Protein AF-A0A1J3CL79-F1 (afdb_monomer)

Foldseek 3Di:
DVCVVPDPDDDDDDDDDDDQQLPPQVLLNPDPCSCDPAADADSVPRGGDDDDDPDDDPLVVQLVVLLVVCVVPVPRAAEDAQCCPVNVVVVVCVVPVPRYYHPHNCVVVSVD

Organism: Noccaea caerulescens (NCBI:txid107243)

Structure (mmCIF, N/CA/C/O backbone):
data_AF-A0A1J3CL79-F1
#
_entry.id   AF-A0A1J3CL79-F1
#
loop_
_atom_site.group_PDB
_atom_site.id
_atom_site.type_symbol
_atom_site.label_atom_id
_atom_site.label_alt_id
_atom_site.label_comp_id
_atom_site.label_asym_id
_atom_site.label_entity_id
_atom_site.label_seq_id
_atom_site.pdbx_PDB_ins_code
_atom_site.Cartn_x
_atom_site.Cartn_y
_atom_site.Cartn_z
_atom_site.occupancy
_atom_site.B_iso_or_equiv
_atom_site.auth_seq_id
_atom_site.auth_comp_id
_atom_site.auth_asym_id
_atom_site.auth_atom_id
_atom_site.pdbx_PDB_model_num
ATOM 1 N N . LEU A 1 1 ? -18.194 3.477 25.976 1.00 77.94 1 LEU A N 1
ATOM 2 C CA . LEU A 1 1 ? -17.597 2.302 26.664 1.00 77.94 1 LEU A CA 1
ATOM 3 C C . LEU A 1 1 ? -18.358 1.815 27.903 1.00 77.94 1 LEU A C 1
ATOM 5 O O . LEU A 1 1 ? -18.134 0.676 28.289 1.00 77.94 1 LEU A O 1
ATOM 9 N N . LYS A 1 2 ? -19.251 2.606 28.526 1.00 81.88 2 LYS A N 1
ATOM 10 C CA . LYS A 1 2 ? -20.026 2.160 29.705 1.00 81.88 2 LYS A CA 1
ATOM 11 C C . LYS A 1 2 ? -20.840 0.879 29.444 1.00 81.88 2 LYS A C 1
ATOM 13 O O . LYS A 1 2 ? -20.800 -0.017 30.273 1.00 81.88 2 LYS A O 1
ATOM 18 N N . GLU A 1 3 ? -21.449 0.754 28.265 1.00 82.44 3 GLU A N 1
ATOM 19 C CA . GLU A 1 3 ? -22.190 -0.453 27.853 1.00 82.44 3 GLU A CA 1
ATOM 20 C C . GLU A 1 3 ? -21.314 -1.711 27.780 1.00 82.44 3 GLU A C 1
ATOM 22 O O . GLU A 1 3 ? -21.685 -2.755 28.302 1.00 82.44 3 GLU A O 1
ATOM 27 N N . VAL A 1 4 ? -20.104 -1.602 27.219 1.00 86.38 4 VAL A N 1
ATOM 28 C CA . VAL A 1 4 ? -19.146 -2.722 27.179 1.00 86.38 4 VAL A CA 1
ATOM 29 C C . VAL A 1 4 ? -18.671 -3.083 28.586 1.00 86.38 4 VAL A C 1
ATOM 31 O O . VAL A 1 4 ? -18.584 -4.255 28.918 1.00 86.38 4 VAL A O 1
ATOM 34 N N . LYS A 1 5 ? -18.411 -2.088 29.445 1.00 84.06 5 LYS A N 1
ATOM 35 C CA . LYS A 1 5 ? -17.997 -2.317 30.840 1.00 84.06 5 LYS A CA 1
ATOM 36 C C . LYS A 1 5 ? -19.078 -3.026 31.669 1.00 84.06 5 LYS A C 1
ATOM 38 O O . LYS A 1 5 ? -18.743 -3.765 32.586 1.00 84.06 5 LYS A O 1
ATOM 43 N N . ASN A 1 6 ? -20.348 -2.785 31.354 1.00 88.25 6 ASN A N 1
ATOM 44 C CA . ASN A 1 6 ? -21.496 -3.319 32.086 1.00 88.25 6 ASN A CA 1
ATOM 45 C C . ASN A 1 6 ? -22.103 -4.570 31.429 1.00 88.25 6 ASN A C 1
ATOM 47 O O . ASN A 1 6 ? -23.154 -5.039 31.875 1.00 88.25 6 ASN A O 1
ATOM 51 N N . THR A 1 7 ? -21.486 -5.100 30.366 1.00 85.88 7 THR A N 1
ATOM 52 C CA . THR A 1 7 ? -22.018 -6.280 29.683 1.00 85.88 7 THR A CA 1
ATOM 53 C C . THR A 1 7 ? -22.010 -7.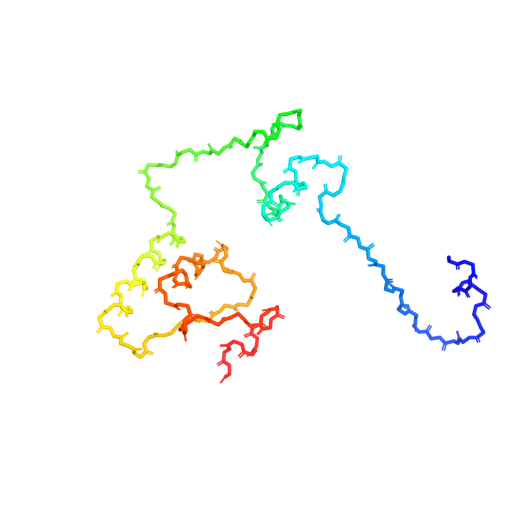499 30.604 1.00 85.88 7 THR A C 1
ATOM 55 O O . THR A 1 7 ? -21.069 -7.730 31.361 1.00 85.88 7 THR A O 1
ATOM 58 N N . ARG A 1 8 ? -23.080 -8.296 30.534 1.00 83.12 8 ARG A N 1
ATOM 59 C CA . ARG A 1 8 ? -23.223 -9.545 31.301 1.00 83.12 8 ARG A CA 1
ATOM 60 C C . ARG A 1 8 ? -22.571 -10.745 30.610 1.00 83.12 8 ARG A C 1
ATOM 62 O O . ARG A 1 8 ? -22.481 -11.813 31.205 1.00 83.12 8 ARG A O 1
ATOM 69 N N . THR A 1 9 ? -22.164 -10.594 29.351 1.00 81.94 9 THR A N 1
ATOM 70 C CA . THR A 1 9 ? -21.547 -11.664 28.562 1.00 81.94 9 THR A CA 1
ATOM 71 C C . THR A 1 9 ? -20.087 -11.862 28.953 1.00 81.94 9 THR A C 1
ATOM 73 O O . THR A 1 9 ? -19.317 -10.904 28.973 1.00 81.94 9 THR A O 1
ATOM 76 N N . ILE A 1 10 ? -19.696 -13.113 29.189 1.00 84.31 10 ILE A N 1
ATOM 77 C CA . ILE A 1 10 ? -18.309 -13.510 29.439 1.00 84.31 10 ILE A CA 1
ATOM 78 C C . ILE A 1 10 ? -17.705 -13.921 28.091 1.00 84.31 10 ILE A C 1
ATOM 80 O O . ILE A 1 10 ? -18.140 -14.905 27.500 1.00 84.31 10 ILE A O 1
ATOM 84 N N . GLY A 1 11 ? -16.749 -13.151 27.572 1.00 87.38 11 GLY A N 1
ATOM 85 C CA . GLY A 1 11 ? -16.102 -13.441 26.290 1.00 87.38 11 GLY A CA 1
ATOM 86 C C . GLY A 1 11 ? -15.442 -12.216 25.651 1.00 87.38 11 GLY A C 1
ATOM 87 O O . GLY A 1 11 ? -15.590 -11.102 26.159 1.00 87.38 11 GLY A O 1
ATOM 88 N N . PRO A 1 12 ? -14.694 -12.403 24.550 1.00 91.06 12 PRO A N 1
ATOM 89 C CA . PRO A 1 12 ? -14.080 -11.300 23.821 1.00 91.06 12 PRO A CA 1
ATOM 90 C C . PRO A 1 12 ? -15.150 -10.382 23.213 1.00 91.06 12 PRO A C 1
ATOM 92 O O . PRO A 1 12 ? -16.132 -10.848 22.638 1.00 91.06 12 PRO A O 1
ATOM 95 N N . VAL A 1 13 ? -14.937 -9.068 23.315 1.00 90.44 13 VAL A N 1
ATOM 96 C CA . VAL A 1 13 ? -15.809 -8.047 22.720 1.00 90.44 13 VAL A CA 1
ATOM 97 C C . VAL A 1 13 ? -15.033 -7.294 21.648 1.00 90.44 13 VAL A C 1
ATOM 99 O O . VAL A 1 13 ? -13.987 -6.711 21.933 1.00 90.44 13 VAL A O 1
ATOM 102 N N . LEU A 1 14 ? -15.568 -7.266 20.427 1.00 91.38 14 LEU A N 1
ATOM 103 C CA . LEU A 1 14 ? -15.066 -6.413 19.355 1.00 91.38 14 LEU A CA 1
ATOM 104 C C . LEU A 1 14 ? -15.760 -5.050 19.421 1.00 91.38 14 LEU A C 1
ATOM 106 O O . LEU A 1 14 ? -16.982 -4.961 19.315 1.00 91.38 14 LEU A O 1
ATOM 110 N N . ILE A 1 15 ? -14.976 -3.982 19.557 1.00 92.38 15 ILE A N 1
ATOM 111 C CA . ILE A 1 15 ? -15.464 -2.609 19.414 1.00 92.38 15 ILE A CA 1
ATOM 112 C C . ILE A 1 15 ? -14.978 -2.089 18.069 1.00 92.38 15 ILE A C 1
ATOM 114 O O . ILE A 1 15 ? -13.796 -1.794 17.904 1.00 92.38 15 ILE A O 1
ATOM 118 N N . HIS A 1 16 ? -15.890 -1.969 17.110 1.00 95.06 16 HIS A N 1
ATOM 119 C CA . HIS A 1 16 ? -15.573 -1.385 15.814 1.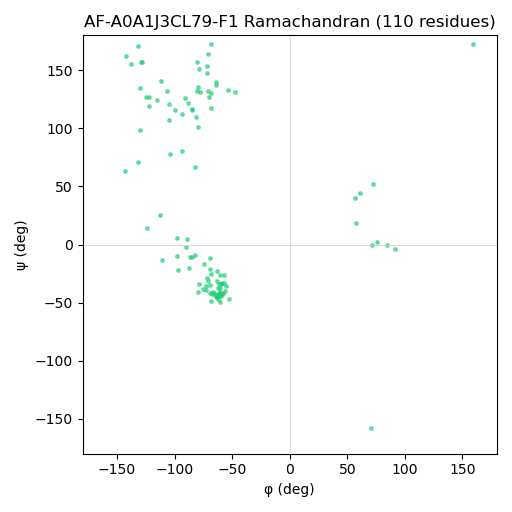00 95.06 16 HIS A CA 1
ATOM 120 C C . HIS 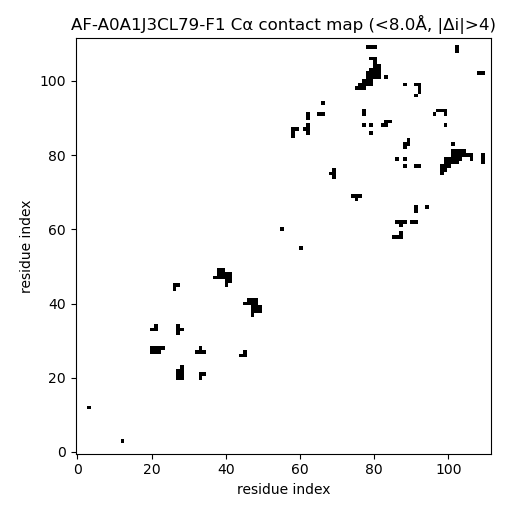A 1 16 ? -15.614 0.143 15.923 1.00 95.06 16 HIS A C 1
ATOM 122 O O . HIS A 1 16 ? -16.678 0.736 16.104 1.00 95.06 16 HIS A O 1
ATOM 128 N N . VAL A 1 17 ? -14.444 0.776 15.850 1.00 95.62 17 VAL A N 1
ATOM 129 C CA . VAL A 1 17 ? -14.298 2.236 15.862 1.00 95.62 17 VAL A CA 1
ATOM 130 C C . VAL A 1 17 ? -13.930 2.706 14.461 1.00 95.62 17 VAL A C 1
ATOM 132 O O . VAL A 1 17 ? -13.010 2.167 13.853 1.00 95.62 17 VAL A O 1
ATOM 135 N N . VAL A 1 18 ? -14.628 3.730 13.973 1.00 96.56 18 VAL A N 1
ATOM 136 C CA . VAL A 1 18 ? -14.297 4.402 12.712 1.00 96.56 18 VAL A CA 1
ATOM 137 C C . VAL A 1 18 ? -13.361 5.567 13.014 1.00 96.56 18 VAL A C 1
ATOM 139 O O . VAL A 1 18 ? -13.665 6.417 13.851 1.00 96.56 18 VAL A O 1
ATOM 142 N N . THR A 1 19 ? -12.218 5.604 12.337 1.00 95.50 19 THR A N 1
ATOM 143 C CA . THR A 1 19 ? -11.202 6.654 12.481 1.00 95.50 19 THR A CA 1
ATOM 144 C C . THR A 1 19 ? -10.804 7.202 11.121 1.00 95.50 19 THR A C 1
ATOM 146 O O . THR A 1 19 ? -10.888 6.497 10.119 1.00 95.50 19 THR A O 1
ATOM 149 N N . GLU A 1 20 ? -10.274 8.420 11.098 1.00 95.25 20 GLU A N 1
ATOM 150 C CA . GLU A 1 20 ? -9.693 9.020 9.899 1.00 95.25 20 GLU A CA 1
ATOM 151 C C . GLU A 1 20 ? -8.164 9.006 9.996 1.00 95.25 20 GLU A C 1
ATOM 153 O O . GLU A 1 20 ? -7.570 9.560 10.925 1.00 95.25 20 GLU A O 1
ATOM 158 N N . LYS A 1 21 ? -7.504 8.349 9.039 1.00 95.19 21 LYS A N 1
ATOM 159 C CA . LYS A 1 21 ? -6.042 8.261 9.012 1.00 95.19 21 LYS A CA 1
ATOM 160 C C . LYS A 1 21 ? -5.445 9.640 8.709 1.00 95.19 21 LYS A C 1
ATOM 162 O O . LYS A 1 21 ? -5.858 10.304 7.763 1.00 95.19 21 LYS A O 1
ATOM 167 N N . GLY A 1 22 ? -4.473 10.060 9.519 1.00 95.25 22 GLY A N 1
ATOM 168 C CA . GLY A 1 22 ? -3.850 11.385 9.426 1.00 95.25 22 GLY A CA 1
ATOM 169 C C . GLY A 1 22 ? -4.595 12.505 10.161 1.00 95.25 22 GLY A C 1
ATOM 170 O O . GLY A 1 22 ? -4.102 13.632 10.160 1.00 95.25 22 GLY A O 1
ATOM 171 N N . ARG A 1 23 ? -5.738 12.216 10.809 1.00 96.44 23 ARG A N 1
ATOM 172 C CA . ARG A 1 23 ? -6.564 13.223 11.495 1.00 96.44 23 ARG A CA 1
ATOM 173 C C . ARG A 1 23 ? -5.760 14.055 12.497 1.00 96.44 23 ARG A C 1
ATOM 175 O O . ARG A 1 23 ? -5.038 13.512 13.329 1.00 96.44 23 ARG A O 1
ATOM 182 N N . GLY A 1 24 ? -5.946 15.371 12.448 1.00 96.00 24 GLY A N 1
ATOM 183 C CA . GLY A 1 24 ? -5.244 16.342 13.289 1.00 96.00 24 GLY A CA 1
ATOM 184 C C . GLY A 1 24 ? -3.955 16.875 12.664 1.00 96.00 24 GLY A C 1
ATOM 185 O O . GLY A 1 24 ? -3.342 17.780 13.229 1.00 96.00 24 GLY A O 1
ATOM 186 N N . TYR A 1 25 ? -3.562 16.367 11.492 1.00 96.00 25 TYR A N 1
ATOM 187 C CA . TYR A 1 25 ? -2.416 16.867 10.748 1.00 96.00 25 TYR A CA 1
ATOM 188 C C . TYR A 1 25 ? -2.785 17.145 9.280 1.00 96.00 25 TYR A C 1
ATOM 190 O O . TYR A 1 25 ? -2.772 16.225 8.459 1.00 96.00 25 TYR A O 1
ATOM 198 N N . PRO A 1 26 ? -3.069 18.411 8.900 1.00 95.75 26 PRO A N 1
ATOM 199 C CA . PRO A 1 26 ? -3.638 18.747 7.589 1.00 95.75 26 PRO A CA 1
ATOM 200 C C . PRO A 1 26 ? -2.827 18.274 6.378 1.00 95.75 26 PRO A C 1
ATOM 202 O O . PRO A 1 26 ? -3.372 18.103 5.289 1.00 95.75 26 PRO A O 1
ATOM 205 N N . TYR A 1 27 ? -1.510 18.108 6.517 1.00 95.75 27 TYR A N 1
ATOM 206 C CA . TYR A 1 27 ? -0.675 17.587 5.433 1.00 95.75 27 TYR A CA 1
ATOM 207 C C . TYR A 1 27 ? -0.847 16.072 5.256 1.00 95.75 27 TYR A C 1
ATOM 209 O O . TYR A 1 27 ? -0.940 15.615 4.120 1.00 95.75 27 TYR A O 1
ATOM 217 N N . ALA A 1 28 ? -0.995 15.311 6.348 1.00 95.75 28 ALA A N 1
ATOM 218 C CA . ALA A 1 28 ? -1.346 13.895 6.267 1.00 95.75 28 ALA A CA 1
ATOM 219 C C . ALA A 1 28 ? -2.779 13.689 5.779 1.00 95.75 28 ALA A C 1
ATOM 221 O O . ALA A 1 28 ? -3.000 12.844 4.924 1.00 95.75 28 ALA A O 1
ATOM 222 N N . GLU A 1 29 ? -3.744 14.486 6.237 1.00 95.69 29 GLU A N 1
ATOM 223 C CA . GLU A 1 29 ? -5.141 14.367 5.790 1.00 95.69 29 GLU A CA 1
ATOM 224 C C . GLU A 1 29 ? -5.300 14.552 4.274 1.00 95.69 29 GLU A C 1
ATOM 226 O O . GLU A 1 29 ? -6.150 13.907 3.661 1.00 95.69 29 GLU A O 1
ATOM 231 N N . ARG A 1 30 ? -4.467 15.398 3.653 1.00 93.88 30 ARG A N 1
ATOM 232 C CA . ARG A 1 30 ? -4.496 15.676 2.207 1.00 93.88 30 ARG A CA 1
ATOM 233 C C . ARG A 1 30 ? -3.663 14.714 1.363 1.00 93.88 30 ARG A C 1
ATOM 235 O O . ARG A 1 30 ? -3.916 14.621 0.171 1.00 93.88 30 ARG A O 1
ATOM 242 N N . ALA A 1 31 ? -2.693 14.015 1.946 1.00 92.31 31 ALA A N 1
ATOM 243 C CA . ALA A 1 31 ? -1.877 13.052 1.213 1.00 92.31 31 ALA A CA 1
ATOM 244 C C . ALA A 1 31 ? -2.677 11.790 0.860 1.00 92.31 31 ALA A C 1
ATOM 246 O O . ALA A 1 31 ? -3.536 11.364 1.635 1.00 92.31 31 ALA A O 1
ATOM 247 N N . ASP A 1 32 ? -2.385 11.164 -0.277 1.00 88.31 32 ASP A N 1
ATOM 248 C CA . ASP A 1 32 ? -3.103 9.961 -0.724 1.00 88.31 32 ASP A CA 1
ATOM 249 C C . ASP A 1 32 ? -2.862 8.7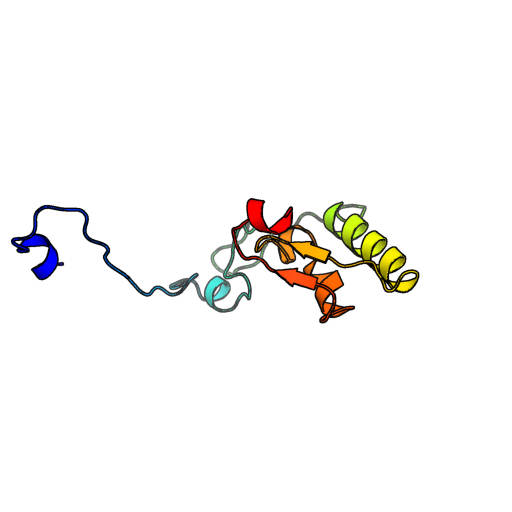71 0.215 1.00 88.31 32 ASP A C 1
ATOM 251 O O . ASP A 1 32 ? -3.791 8.067 0.608 1.00 88.31 32 ASP A O 1
ATOM 255 N N . ASP A 1 33 ? -1.619 8.600 0.665 1.00 89.44 33 ASP A N 1
ATOM 256 C CA . ASP A 1 33 ? -1.192 7.536 1.580 1.00 89.44 33 ASP A CA 1
ATOM 257 C C . ASP A 1 33 ? -1.471 7.847 3.063 1.00 89.44 33 ASP A C 1
ATOM 259 O O . ASP A 1 33 ? -1.333 6.980 3.940 1.00 89.44 33 ASP A O 1
ATOM 263 N N . LYS A 1 34 ? -1.878 9.089 3.346 1.00 93.56 34 LYS A N 1
ATOM 264 C CA . LYS A 1 34 ? -2.046 9.656 4.687 1.00 93.56 34 LYS A CA 1
ATOM 265 C C . LYS A 1 34 ? -0.769 9.591 5.528 1.00 93.56 34 LYS A C 1
ATOM 267 O O . LYS A 1 34 ? -0.832 9.303 6.724 1.00 93.56 34 LYS A O 1
ATOM 272 N N . TYR A 1 35 ? 0.378 9.854 4.899 1.00 92.50 35 TYR A N 1
ATOM 273 C CA . TYR A 1 35 ? 1.708 9.820 5.518 1.00 92.50 35 TYR A CA 1
ATOM 274 C C . TYR A 1 35 ? 2.071 8.426 6.061 1.00 92.50 35 TYR A C 1
ATOM 276 O O . TYR A 1 35 ? 2.592 8.271 7.170 1.00 92.50 35 TYR A O 1
ATOM 284 N N . HIS A 1 36 ? 1.795 7.383 5.282 1.00 91.62 36 HIS A N 1
ATOM 285 C CA . HIS A 1 36 ? 2.147 6.022 5.662 1.00 91.62 36 HIS A CA 1
ATOM 286 C C . HIS A 1 36 ? 3.626 5.762 5.379 1.00 91.62 36 HIS A C 1
ATOM 288 O O . HIS A 1 36 ? 4.010 5.500 4.247 1.00 91.62 36 HIS A O 1
ATOM 294 N N . GLY A 1 37 ? 4.456 5.822 6.422 1.00 86.94 37 GLY A N 1
ATOM 295 C CA . GLY A 1 37 ? 5.888 5.546 6.284 1.00 86.94 37 GLY A CA 1
ATOM 296 C C . GLY A 1 37 ? 6.642 6.659 5.553 1.00 86.94 37 GLY A C 1
ATOM 297 O O . GLY A 1 37 ? 7.362 6.406 4.592 1.00 86.94 37 GLY A O 1
ATOM 298 N N . VAL A 1 38 ? 6.482 7.906 6.003 1.00 91.06 38 VAL A N 1
ATOM 299 C CA . VAL A 1 38 ? 7.199 9.054 5.428 1.00 91.06 38 VAL A CA 1
ATOM 300 C C . VAL A 1 38 ? 8.643 9.147 5.917 1.00 91.06 38 VAL A C 1
ATOM 302 O O . VAL A 1 38 ? 8.968 8.779 7.046 1.00 91.06 38 VAL A O 1
ATOM 305 N N . VAL A 1 39 ? 9.511 9.708 5.074 1.00 91.19 39 VAL A N 1
ATOM 306 C CA . VAL A 1 39 ? 10.866 10.108 5.482 1.00 91.19 39 VAL A CA 1
ATOM 307 C C . VAL A 1 39 ? 10.813 11.292 6.448 1.00 91.19 39 VAL A C 1
ATOM 309 O O . VAL A 1 39 ? 9.763 11.908 6.631 1.00 91.19 39 VAL A O 1
ATOM 312 N N . LYS A 1 40 ? 11.959 11.665 7.031 1.00 93.81 40 LYS A N 1
ATOM 313 C CA . LYS A 1 40 ? 12.081 12.869 7.864 1.00 93.81 40 LYS A CA 1
ATOM 314 C C . LYS A 1 40 ? 11.434 14.071 7.166 1.00 93.81 40 LYS A C 1
ATOM 316 O O . LYS A 1 40 ? 11.719 14.337 6.002 1.00 93.81 40 LYS A O 1
ATOM 321 N N . PHE A 1 41 ? 10.598 14.812 7.881 1.00 95.12 41 PHE A N 1
ATOM 322 C CA . PHE A 1 41 ? 9.880 15.969 7.354 1.00 95.12 41 PHE A CA 1
ATOM 323 C C . PHE A 1 41 ? 9.797 17.080 8.397 1.00 95.12 41 PHE A C 1
ATOM 325 O O . PHE A 1 41 ? 10.030 16.843 9.581 1.00 95.12 41 PHE A O 1
ATOM 332 N N . ASP A 1 42 ? 9.499 18.295 7.951 1.00 95.94 42 ASP A N 1
ATOM 333 C CA . ASP A 1 42 ? 9.201 19.426 8.827 1.00 95.94 42 ASP A CA 1
ATOM 334 C C . ASP A 1 42 ? 7.713 19.401 9.224 1.00 95.94 42 ASP A C 1
ATOM 336 O O . ASP A 1 42 ? 6.856 19.558 8.349 1.00 95.94 42 ASP A O 1
ATOM 340 N N . PRO A 1 43 ? 7.370 19.231 10.516 1.00 94.38 43 PRO A N 1
ATOM 341 C CA . PRO A 1 43 ? 5.982 19.190 10.960 1.00 94.38 43 PRO A CA 1
ATOM 342 C C . PRO A 1 43 ? 5.194 20.463 10.640 1.00 94.38 43 PRO A C 1
ATOM 344 O O . PRO A 1 43 ? 4.011 20.365 10.323 1.00 94.38 43 PRO A O 1
ATOM 347 N N . ALA A 1 44 ? 5.818 21.644 10.673 1.00 95.62 44 ALA A N 1
ATOM 348 C CA . ALA A 1 44 ? 5.116 22.907 10.449 1.00 95.62 44 ALA A CA 1
ATOM 349 C C . ALA A 1 44 ? 4.648 23.058 8.993 1.00 95.62 44 ALA A C 1
ATOM 351 O O . ALA A 1 44 ? 3.572 23.601 8.728 1.00 95.62 44 ALA A O 1
ATOM 352 N N . THR A 1 45 ? 5.440 22.546 8.049 1.00 95.00 45 THR A N 1
ATOM 353 C CA . THR A 1 45 ? 5.224 22.732 6.604 1.00 95.00 45 THR A CA 1
ATOM 354 C C . THR A 1 45 ? 4.801 21.463 5.867 1.00 95.00 45 THR A C 1
ATOM 356 O O . THR A 1 45 ? 4.400 21.533 4.708 1.00 95.00 45 THR A O 1
ATOM 359 N N . GLY A 1 46 ? 4.927 20.291 6.493 1.00 92.81 46 GLY A N 1
ATOM 360 C CA . GLY A 1 46 ? 4.719 18.991 5.854 1.00 92.81 46 GLY A CA 1
ATOM 361 C C . GLY A 1 46 ? 5.813 18.595 4.863 1.00 92.81 46 GLY A C 1
ATOM 362 O O . GLY A 1 46 ? 5.739 17.505 4.291 1.00 92.81 46 GLY A O 1
ATOM 363 N N . LYS A 1 47 ? 6.834 19.437 4.654 1.00 93.75 47 LYS A N 1
ATOM 364 C CA . LYS A 1 47 ? 7.876 19.219 3.649 1.00 93.75 47 LYS A CA 1
ATOM 365 C C . LYS A 1 47 ? 8.758 18.033 4.031 1.00 93.75 47 LYS A C 1
ATOM 367 O O . LYS A 1 47 ? 9.469 18.081 5.032 1.00 93.75 47 LYS A O 1
ATOM 372 N N . GLN A 1 48 ? 8.750 16.995 3.198 1.00 92.44 48 GLN A N 1
ATOM 373 C CA . GLN A 1 48 ? 9.616 15.827 3.350 1.00 92.44 48 GLN A CA 1
ATOM 374 C C . GLN A 1 48 ? 11.032 16.106 2.827 1.00 92.44 48 GLN A C 1
ATOM 376 O O . GLN A 1 48 ? 11.213 16.652 1.737 1.00 92.44 48 GLN A O 1
ATOM 381 N N . PHE A 1 49 ? 12.041 15.692 3.588 1.00 92.31 49 PHE A N 1
ATOM 382 C CA . PHE A 1 49 ? 13.457 15.775 3.238 1.00 92.31 49 PHE A CA 1
ATOM 383 C C . PHE A 1 49 ? 13.896 14.467 2.581 1.00 92.31 49 PHE A C 1
ATOM 385 O O . PHE A 1 49 ? 14.460 13.582 3.225 1.00 92.31 49 PHE A O 1
ATOM 392 N N . LYS A 1 50 ? 13.592 14.327 1.290 1.00 85.94 50 LYS A N 1
ATOM 393 C CA . LYS A 1 50 ? 14.021 13.173 0.493 1.00 85.94 50 LYS A CA 1
ATOM 394 C C . LYS A 1 50 ? 15.471 13.361 0.045 1.00 85.94 50 LYS A C 1
ATOM 396 O O . LYS A 1 50 ? 15.825 14.424 -0.462 1.00 85.94 50 LYS A O 1
ATOM 401 N N . SER A 1 51 ? 16.299 12.334 0.218 1.00 84.00 51 SER A N 1
ATOM 402 C CA . SER A 1 51 ? 17.622 12.272 -0.405 1.00 84.00 51 SER A CA 1
ATOM 403 C C . SER A 1 51 ? 17.464 12.039 -1.906 1.00 84.00 51 SER A C 1
ATOM 405 O O . SER A 1 51 ? 16.716 11.148 -2.311 1.00 84.00 51 SER A O 1
ATOM 407 N N . ILE A 1 52 ? 18.170 12.817 -2.722 1.00 83.19 52 ILE A N 1
ATOM 408 C CA . ILE A 1 52 ? 18.252 12.580 -4.165 1.00 83.19 52 ILE A CA 1
ATOM 409 C C . ILE A 1 52 ? 19.363 11.551 -4.381 1.00 83.19 52 ILE A C 1
ATOM 411 O O . ILE A 1 52 ? 20.511 11.810 -4.024 1.00 83.19 52 ILE A O 1
ATOM 415 N N . GLY A 1 53 ? 19.006 10.374 -4.893 1.00 85.12 53 GLY A N 1
ATOM 416 C CA . GLY A 1 53 ? 19.978 9.378 -5.342 1.00 85.12 53 GLY A CA 1
ATOM 417 C C . GLY A 1 53 ? 20.509 9.714 -6.735 1.00 85.12 53 GLY A C 1
ATOM 418 O O . GLY A 1 53 ? 19.845 10.413 -7.498 1.00 85.12 53 GLY A O 1
ATOM 419 N N . GLU A 1 54 ? 21.693 9.203 -7.073 1.00 92.00 54 GLU A N 1
ATOM 420 C CA . GLU A 1 54 ? 22.267 9.322 -8.426 1.00 92.00 54 GLU A CA 1
ATOM 421 C C . GLU A 1 54 ? 21.483 8.506 -9.465 1.00 92.00 54 GLU A C 1
ATOM 423 O O . GLU A 1 54 ? 21.492 8.822 -10.652 1.00 92.00 54 GLU A O 1
ATOM 428 N N . THR A 1 55 ? 20.791 7.460 -9.011 1.00 94.00 55 THR A N 1
ATOM 429 C CA . THR A 1 55 ? 20.028 6.522 -9.835 1.00 94.00 55 THR A CA 1
ATOM 430 C C . THR A 1 55 ? 18.625 6.300 -9.268 1.00 94.00 55 THR A C 1
ATOM 432 O O . THR A 1 55 ? 18.289 6.760 -8.170 1.00 94.00 55 THR A O 1
ATOM 435 N N . GLN A 1 56 ? 17.774 5.617 -10.039 1.00 92.50 56 GLN A N 1
ATOM 436 C CA . GLN A 1 56 ? 16.419 5.275 -9.608 1.00 92.50 56 GLN A CA 1
ATOM 437 C C . GLN A 1 56 ? 16.437 4.195 -8.512 1.00 92.50 56 GLN A C 1
ATOM 439 O O . GLN A 1 56 ? 17.429 3.502 -8.28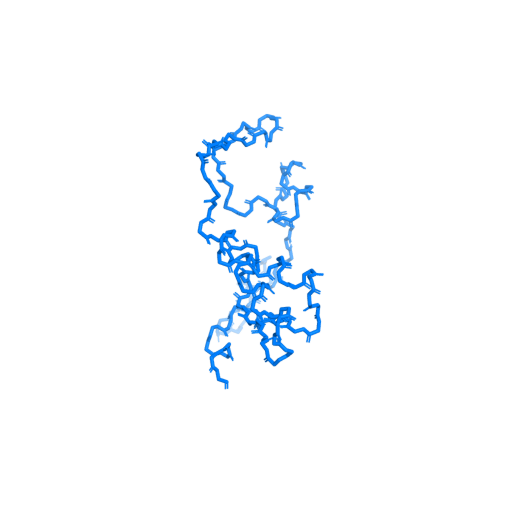6 1.00 92.50 56 GLN A O 1
ATOM 444 N N . SER A 1 57 ? 15.308 4.036 -7.819 1.00 93.00 57 SER A N 1
ATOM 445 C CA . SER A 1 57 ? 15.151 2.962 -6.835 1.00 93.00 57 SER A CA 1
ATOM 446 C C . SER A 1 57 ? 15.016 1.596 -7.516 1.00 93.00 57 SER A C 1
ATOM 448 O O . SER A 1 57 ? 14.487 1.504 -8.623 1.00 93.00 57 SER A O 1
ATOM 450 N N . TYR A 1 58 ? 15.396 0.518 -6.823 1.00 95.69 58 TYR A N 1
ATOM 451 C CA . TYR A 1 58 ? 15.128 -0.849 -7.291 1.00 95.69 58 TYR A CA 1
ATOM 452 C C . TYR A 1 58 ? 13.642 -1.096 -7.569 1.00 95.69 58 TYR A C 1
ATOM 454 O O . TYR A 1 58 ? 13.314 -1.771 -8.536 1.00 95.69 58 TYR A O 1
ATOM 462 N N . THR A 1 59 ? 12.748 -0.506 -6.771 1.00 96.12 59 THR A N 1
ATOM 463 C CA . THR A 1 59 ? 11.297 -0.553 -6.994 1.00 96.12 59 THR A CA 1
ATOM 464 C C . THR A 1 59 ? 10.916 0.021 -8.360 1.00 96.12 59 THR A C 1
ATOM 466 O O . THR A 1 59 ? 10.092 -0.552 -9.067 1.00 96.12 59 T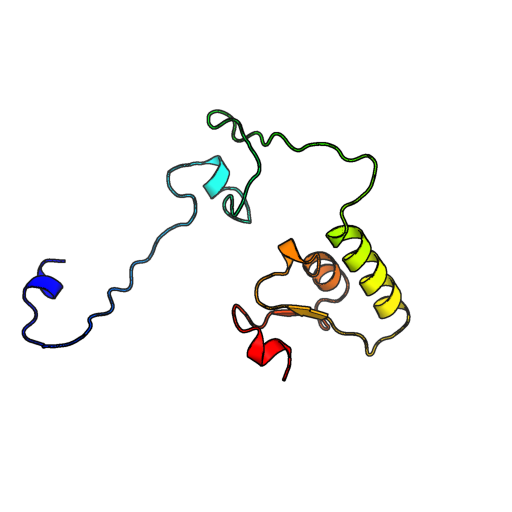HR A O 1
ATOM 469 N N . TH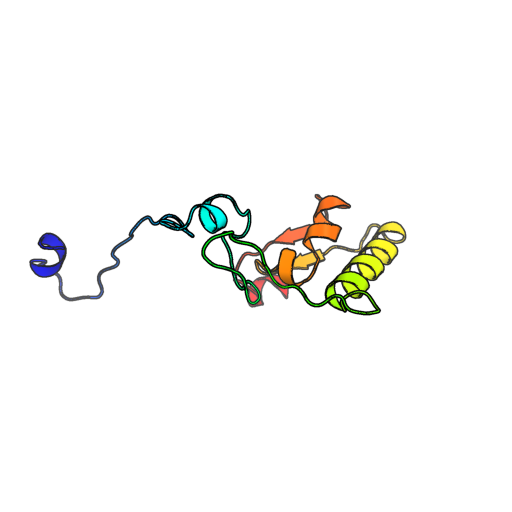R A 1 60 ? 11.539 1.133 -8.755 1.00 95.75 60 THR A N 1
ATOM 470 C CA . THR A 1 60 ? 11.320 1.757 -10.066 1.00 95.75 60 THR A CA 1
ATOM 471 C C . THR A 1 60 ? 11.870 0.882 -11.188 1.00 95.75 60 THR A C 1
ATOM 473 O O . THR A 1 60 ? 11.132 0.584 -12.120 1.00 95.75 60 THR A O 1
ATOM 476 N N . TYR A 1 61 ? 13.115 0.405 -11.065 1.00 97.69 61 TYR A N 1
ATOM 477 C CA . TYR A 1 61 ? 13.714 -0.484 -12.065 1.00 97.69 61 TYR A CA 1
ATOM 478 C C . TYR A 1 61 ? 12.904 -1.771 -12.262 1.00 97.69 61 TYR A C 1
ATOM 480 O O . TYR A 1 61 ? 12.676 -2.186 -13.394 1.00 97.69 61 TYR A O 1
ATOM 488 N N . PHE A 1 62 ? 12.432 -2.382 -11.173 1.00 98.31 62 PHE A N 1
ATOM 489 C CA . PHE A 1 62 ? 11.574 -3.564 -11.220 1.00 98.31 62 PHE A CA 1
ATOM 490 C C . PHE A 1 62 ? 10.266 -3.290 -11.971 1.00 98.31 62 PHE A C 1
ATOM 492 O O . PHE A 1 62 ? 9.903 -4.055 -12.862 1.00 98.31 62 PHE A O 1
ATOM 499 N N . ALA A 1 63 ? 9.573 -2.198 -11.637 1.00 98.25 63 ALA A N 1
ATOM 500 C CA . ALA A 1 63 ? 8.301 -1.861 -12.263 1.00 98.25 63 ALA A CA 1
ATOM 501 C C . ALA A 1 63 ? 8.455 -1.559 -13.762 1.00 98.25 63 ALA A C 1
ATOM 503 O O . ALA A 1 63 ? 7.662 -2.048 -14.563 1.00 98.25 63 ALA A O 1
ATOM 504 N N . GLU A 1 64 ? 9.479 -0.792 -14.149 1.00 98.19 64 GLU A N 1
ATOM 505 C CA . GLU A 1 64 ? 9.759 -0.473 -15.555 1.00 98.19 64 GLU A CA 1
ATOM 506 C C . GLU A 1 64 ? 10.108 -1.730 -16.363 1.00 98.19 64 GLU A C 1
ATOM 508 O O . GLU A 1 64 ? 9.555 -1.930 -17.445 1.00 98.19 64 GLU A O 1
ATOM 513 N N . ALA A 1 65 ? 10.954 -2.611 -15.818 1.00 98.50 65 ALA A N 1
ATOM 514 C CA . ALA A 1 65 ? 11.292 -3.877 -16.463 1.00 98.50 65 ALA A CA 1
ATOM 515 C C . ALA A 1 65 ? 10.058 -4.780 -16.628 1.00 98.50 65 ALA A C 1
ATOM 517 O O . ALA A 1 65 ? 9.803 -5.278 -17.719 1.00 98.50 65 ALA A O 1
ATOM 518 N N . LEU A 1 66 ? 9.245 -4.939 -15.577 1.00 98.62 66 LEU A N 1
ATOM 519 C CA . LEU A 1 66 ? 8.025 -5.748 -15.641 1.00 98.62 66 LEU A CA 1
ATOM 520 C C . LEU A 1 66 ? 7.010 -5.191 -16.652 1.00 98.62 66 LEU A C 1
ATOM 522 O O . LEU A 1 66 ? 6.341 -5.959 -17.340 1.00 98.62 66 LEU A O 1
ATOM 526 N N . ILE A 1 67 ? 6.890 -3.863 -16.756 1.00 98.69 67 ILE A N 1
ATOM 527 C CA . ILE A 1 67 ? 6.038 -3.225 -17.765 1.00 98.69 67 ILE A CA 1
ATOM 528 C C . ILE A 1 67 ? 6.548 -3.540 -19.172 1.00 98.69 67 ILE A C 1
ATOM 530 O O . ILE A 1 67 ? 5.734 -3.902 -20.016 1.00 98.69 67 ILE A O 1
ATOM 534 N N . ALA A 1 68 ? 7.859 -3.447 -19.417 1.00 98.69 68 ALA A N 1
ATOM 535 C CA . ALA A 1 68 ? 8.443 -3.766 -20.720 1.00 98.69 68 ALA A CA 1
ATOM 536 C C . ALA A 1 68 ? 8.170 -5.225 -21.130 1.00 98.69 68 ALA A C 1
ATOM 538 O O . ALA A 1 68 ? 7.728 -5.474 -22.252 1.00 98.69 68 ALA A O 1
ATOM 539 N N . GLU A 1 69 ? 8.336 -6.177 -20.207 1.00 98.69 69 GLU A N 1
ATOM 540 C CA . GLU A 1 69 ? 8.000 -7.586 -20.456 1.00 98.69 69 GLU A CA 1
ATOM 541 C C . GLU A 1 69 ? 6.505 -7.767 -20.769 1.00 98.69 69 GLU A C 1
ATOM 543 O O . GLU A 1 69 ? 6.136 -8.461 -21.715 1.00 98.69 69 GLU A O 1
ATOM 548 N N . ALA A 1 70 ? 5.619 -7.080 -20.042 1.00 98.56 70 ALA A N 1
ATOM 549 C CA . ALA A 1 70 ? 4.177 -7.164 -20.274 1.00 98.56 70 ALA A CA 1
ATOM 550 C C . ALA A 1 70 ? 3.683 -6.409 -21.523 1.00 98.56 70 ALA A C 1
ATOM 552 O O . ALA A 1 70 ? 2.551 -6.637 -21.961 1.00 98.56 70 ALA A O 1
ATOM 553 N N . GLU A 1 71 ? 4.472 -5.492 -22.089 1.00 98.44 71 GLU A N 1
ATOM 554 C CA . GLU A 1 71 ? 4.203 -4.900 -23.408 1.00 98.44 71 GLU A CA 1
ATOM 555 C C . GLU A 1 71 ? 4.484 -5.899 -24.533 1.00 98.44 71 GLU A C 1
ATOM 557 O O . GLU A 1 71 ? 3.750 -5.924 -25.523 1.00 98.44 71 GLU A O 1
ATOM 562 N N . ALA A 1 72 ? 5.510 -6.735 -24.366 1.00 98.56 72 ALA A N 1
ATOM 563 C CA . ALA A 1 72 ? 5.857 -7.784 -25.317 1.00 98.56 72 ALA A CA 1
ATOM 564 C C . ALA A 1 72 ? 4.959 -9.025 -25.181 1.00 98.56 72 ALA A C 1
ATOM 566 O O . ALA A 1 72 ? 4.635 -9.656 -26.189 1.00 98.56 72 ALA A O 1
ATOM 567 N N . ASP A 1 73 ? 4.530 -9.356 -23.959 1.00 98.56 73 ASP A N 1
ATOM 568 C CA . ASP A 1 73 ? 3.718 -10.535 -23.666 1.00 98.56 73 ASP A CA 1
ATOM 569 C C . ASP A 1 73 ? 2.383 -10.176 -22.986 1.00 98.56 73 ASP A C 1
ATOM 571 O O . ASP A 1 73 ? 2.305 -9.624 -21.880 1.00 98.56 73 ASP A O 1
ATOM 575 N N . LYS A 1 74 ? 1.285 -10.534 -23.660 1.00 97.56 74 LYS A N 1
ATOM 576 C CA . LYS A 1 74 ? -0.081 -10.306 -23.173 1.00 97.56 74 LYS A CA 1
ATOM 577 C C . LYS A 1 74 ? -0.439 -11.174 -21.956 1.00 97.56 74 LYS A C 1
ATOM 579 O O . LYS A 1 74 ? -1.359 -10.805 -21.223 1.00 97.56 74 LYS A O 1
ATOM 584 N N . ASP A 1 75 ? 0.264 -12.283 -21.739 1.00 98.25 75 ASP A N 1
ATOM 585 C CA . ASP A 1 75 ? -0.036 -13.259 -20.688 1.00 98.25 75 ASP A CA 1
ATOM 586 C C . ASP A 1 75 ? 0.617 -12.894 -19.340 1.00 98.25 75 ASP A C 1
ATOM 588 O O . ASP A 1 75 ? 0.239 -13.432 -18.299 1.00 98.25 75 ASP A O 1
ATOM 592 N N . VAL A 1 76 ? 1.525 -11.910 -19.321 1.00 98.62 76 VAL A N 1
ATOM 593 C CA . VAL A 1 76 ? 2.096 -11.365 -18.081 1.00 98.62 76 VAL A CA 1
ATOM 594 C C . VAL A 1 76 ? 1.045 -10.556 -17.316 1.00 98.62 76 VAL A C 1
ATOM 596 O O . VAL A 1 76 ? 0.439 -9.614 -17.840 1.00 98.62 76 VAL A O 1
ATOM 599 N N . VAL A 1 77 ? 0.869 -10.901 -16.040 1.00 98.44 77 VAL A N 1
ATOM 600 C CA . VAL A 1 77 ? 0.011 -10.206 -15.072 1.00 98.44 77 VAL A CA 1
ATOM 601 C C . VAL A 1 77 ? 0.800 -9.891 -13.801 1.00 98.44 77 VAL A C 1
ATOM 603 O O . VAL A 1 77 ? 1.785 -10.558 -13.490 1.00 98.44 77 VAL A O 1
ATOM 606 N N . ALA A 1 78 ? 0.356 -8.888 -13.049 1.00 98.31 78 ALA A N 1
ATOM 607 C CA . ALA A 1 78 ? 0.917 -8.522 -11.755 1.00 98.31 78 ALA A CA 1
ATOM 608 C C . ALA A 1 78 ? -0.082 -8.808 -10.626 1.00 98.31 78 ALA A C 1
ATOM 610 O O . ALA A 1 78 ? -1.277 -8.546 -10.756 1.00 98.31 78 ALA A O 1
ATOM 611 N N . ILE A 1 79 ? 0.414 -9.309 -9.497 1.00 98.19 79 ILE A N 1
ATOM 612 C CA . ILE A 1 79 ? -0.375 -9.537 -8.282 1.00 98.19 79 ILE A CA 1
ATOM 613 C C . ILE A 1 79 ? 0.380 -8.911 -7.108 1.00 98.19 79 ILE A C 1
ATOM 615 O O . ILE A 1 79 ? 1.592 -9.093 -6.985 1.00 98.19 79 ILE A O 1
ATOM 619 N N . HIS A 1 80 ? -0.317 -8.175 -6.243 1.00 97.50 80 HIS A N 1
ATOM 620 C CA . HIS A 1 80 ? 0.250 -7.651 -5.002 1.00 97.50 80 HIS A CA 1
ATOM 621 C C . HIS A 1 80 ? -0.701 -7.787 -3.819 1.00 97.50 80 HIS A C 1
ATOM 623 O O . HIS A 1 80 ? -1.917 -7.799 -3.977 1.00 97.50 80 HIS A O 1
ATOM 629 N N . ALA A 1 81 ? -0.139 -7.819 -2.612 1.00 97.50 81 ALA A N 1
ATOM 630 C CA . ALA A 1 81 ? -0.894 -7.915 -1.369 1.00 97.50 81 ALA A CA 1
ATOM 631 C C . ALA A 1 81 ? -0.960 -6.553 -0.649 1.00 97.50 81 ALA A C 1
ATOM 633 O O . ALA A 1 81 ? -0.183 -6.297 0.263 1.00 97.50 81 ALA A O 1
ATOM 634 N N . ALA A 1 82 ? -1.824 -5.637 -1.104 1.00 96.31 82 ALA A N 1
ATOM 635 C CA . ALA A 1 82 ? -1.944 -4.249 -0.625 1.00 96.31 82 ALA A CA 1
ATOM 636 C C . ALA A 1 82 ? -0.657 -3.397 -0.723 1.00 96.31 82 ALA A C 1
ATOM 638 O O . ALA A 1 82 ? -0.533 -2.354 -0.079 1.00 96.31 82 ALA A O 1
ATOM 639 N N . MET A 1 83 ? 0.305 -3.816 -1.552 1.00 96.38 83 MET A N 1
ATOM 640 C CA . MET A 1 83 ? 1.644 -3.220 -1.632 1.00 96.38 83 MET A CA 1
ATOM 641 C C . MET A 1 83 ? 1.927 -2.507 -2.962 1.00 96.38 83 MET A C 1
ATOM 643 O O . MET A 1 83 ? 3.089 -2.358 -3.341 1.00 96.38 83 MET A O 1
ATOM 647 N N . GLY A 1 84 ? 0.900 -2.024 -3.671 1.00 95.50 84 GLY A N 1
ATOM 648 C CA . GLY A 1 84 ? 1.048 -1.404 -4.996 1.00 95.50 84 GLY A CA 1
ATOM 649 C C . GLY A 1 84 ? 2.080 -0.269 -5.048 1.00 95.50 84 GLY A C 1
ATOM 650 O O . GLY A 1 84 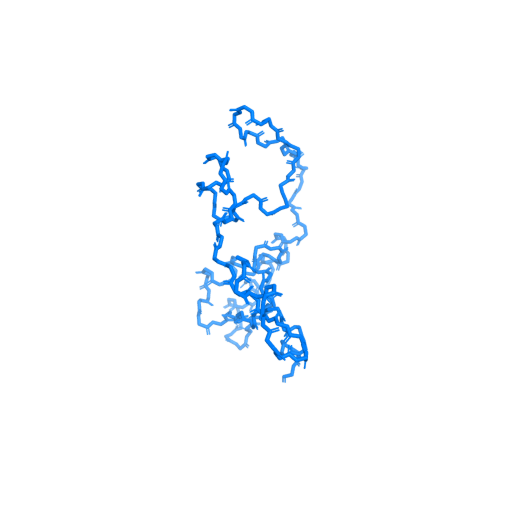? 2.950 -0.270 -5.912 1.00 95.50 84 GLY A O 1
ATOM 651 N N . GLY A 1 85 ? 2.055 0.662 -4.085 1.00 93.25 85 GLY A N 1
ATOM 652 C CA . GLY A 1 85 ? 3.039 1.752 -4.013 1.00 93.25 85 GLY A CA 1
ATOM 653 C C . GLY A 1 85 ? 4.437 1.304 -3.566 1.00 93.25 85 GLY A C 1
ATOM 654 O O . GLY A 1 85 ? 5.434 1.771 -4.107 1.00 93.25 85 GLY A O 1
ATOM 655 N N . GLY A 1 86 ? 4.523 0.375 -2.607 1.00 93.25 86 GLY A N 1
ATOM 656 C CA . GLY A 1 86 ? 5.807 -0.115 -2.084 1.00 93.25 86 GLY A CA 1
ATOM 657 C C . GLY A 1 86 ? 6.573 -1.008 -3.065 1.00 93.25 86 GLY A C 1
ATOM 658 O O . GLY A 1 86 ? 7.801 -1.038 -3.045 1.00 93.25 86 GLY A O 1
ATOM 659 N N . THR A 1 87 ? 5.852 -1.706 -3.944 1.00 96.31 87 THR A N 1
ATOM 660 C CA . THR A 1 87 ? 6.411 -2.591 -4.983 1.00 96.31 87 THR A CA 1
ATOM 661 C C . THR A 1 87 ? 6.507 -1.928 -6.356 1.00 96.31 87 THR A C 1
ATOM 663 O O . THR A 1 87 ? 7.123 -2.488 -7.254 1.00 96.31 87 THR A O 1
ATOM 666 N N . GLY A 1 88 ? 5.922 -0.739 -6.536 1.00 96.44 88 GLY A N 1
ATOM 667 C CA . GLY A 1 88 ? 5.857 -0.060 -7.832 1.00 96.44 88 GLY A CA 1
ATOM 668 C C . GLY A 1 88 ? 4.814 -0.648 -8.788 1.00 96.44 88 GLY A C 1
ATOM 669 O O . GLY A 1 88 ? 4.662 -0.164 -9.908 1.00 96.44 88 GLY A O 1
ATOM 670 N N . LEU A 1 89 ? 4.050 -1.659 -8.358 1.00 97.94 89 LEU A N 1
ATOM 671 C CA . LEU A 1 89 ? 2.995 -2.281 -9.160 1.00 97.94 89 LEU A CA 1
ATOM 672 C C . LEU A 1 89 ? 1.785 -1.366 -9.393 1.00 97.94 89 LEU A C 1
ATOM 674 O O . LEU A 1 89 ? 0.984 -1.636 -10.285 1.00 97.94 89 LEU A O 1
ATOM 678 N N . ASN A 1 90 ? 1.691 -0.235 -8.690 1.00 96.56 90 ASN A N 1
ATOM 679 C CA . ASN A 1 90 ? 0.781 0.848 -9.062 1.00 96.56 90 ASN A CA 1
ATOM 680 C C . ASN A 1 90 ? 1.100 1.422 -10.458 1.00 96.56 90 ASN A C 1
ATOM 682 O O . ASN A 1 90 ? 0.182 1.782 -11.189 1.00 96.56 90 ASN A O 1
ATOM 686 N N . LEU A 1 91 ? 2.376 1.469 -10.865 1.00 97.88 91 LEU A N 1
ATOM 687 C CA . LEU A 1 91 ? 2.767 1.886 -12.218 1.00 97.88 91 LEU A CA 1
ATOM 688 C C . LEU A 1 91 ? 2.300 0.862 -13.258 1.00 97.88 91 LEU A C 1
ATOM 690 O O . LEU A 1 91 ? 1.731 1.237 -14.285 1.00 97.88 91 LEU A O 1
ATOM 694 N N . PHE A 1 92 ? 2.468 -0.430 -12.956 1.00 98.50 92 PHE A N 1
ATOM 695 C CA . PHE A 1 92 ? 1.965 -1.516 -13.796 1.00 98.50 92 PHE A CA 1
ATOM 696 C C . PHE A 1 92 ? 0.437 -1.455 -13.921 1.00 98.50 92 PHE A C 1
ATOM 698 O O . PHE A 1 92 ? -0.091 -1.540 -15.025 1.00 98.50 92 PHE A O 1
ATOM 705 N N . GLN A 1 93 ? -0.278 -1.230 -12.815 1.00 98.06 93 GLN A N 1
ATOM 706 C CA . GLN A 1 93 ? -1.736 -1.082 -12.798 1.00 98.06 93 GLN A CA 1
ATOM 707 C C . GLN A 1 93 ? -2.213 0.103 -13.645 1.00 98.06 93 GLN A C 1
ATOM 709 O O . GLN A 1 93 ? -3.190 -0.029 -14.377 1.00 98.06 93 GLN A O 1
ATOM 714 N N . CYS A 1 94 ? -1.521 1.246 -13.593 1.00 97.62 94 CYS A N 1
ATOM 715 C CA . CYS A 1 94 ? -1.837 2.396 -14.442 1.00 97.62 94 CYS A CA 1
ATOM 716 C C . CYS A 1 94 ? -1.714 2.064 -15.938 1.00 97.62 94 CYS A C 1
ATOM 718 O O . CYS A 1 94 ? -2.509 2.552 -16.740 1.00 97.62 94 CYS A O 1
ATOM 720 N N . ARG A 1 95 ? -0.728 1.240 -16.322 1.00 98.06 95 ARG A N 1
ATOM 721 C CA . ARG A 1 95 ? -0.502 0.830 -17.717 1.00 98.06 95 ARG A CA 1
ATOM 722 C C . ARG A 1 95 ? -1.448 -0.289 -18.163 1.00 98.06 95 ARG A C 1
ATOM 724 O O . ARG A 1 95 ? -1.950 -0.249 -19.284 1.00 98.06 95 ARG A O 1
ATOM 731 N N . PHE A 1 96 ? -1.699 -1.264 -17.290 1.00 98.25 96 PHE A N 1
ATOM 732 C CA . PHE A 1 96 ? -2.472 -2.476 -17.560 1.00 98.25 96 PHE A CA 1
ATOM 733 C C . PHE A 1 96 ? -3.523 -2.732 -16.465 1.00 98.25 96 PHE A C 1
ATOM 735 O O . PHE A 1 96 ? -3.402 -3.687 -15.691 1.00 98.25 96 PHE A O 1
ATOM 742 N N . PRO A 1 97 ? -4.593 -1.920 -16.397 1.00 97.69 97 PRO A N 1
ATOM 743 C CA . PRO A 1 97 ? -5.557 -1.963 -15.293 1.00 97.69 97 PRO A CA 1
ATOM 744 C C . PRO A 1 97 ? -6.321 -3.287 -15.187 1.00 97.69 97 PRO A C 1
ATOM 746 O O . PRO A 1 97 ? -6.798 -3.634 -14.113 1.00 97.69 97 PRO A O 1
ATOM 749 N N . THR A 1 98 ? -6.426 -4.045 -16.280 1.00 98.19 98 THR A N 1
ATOM 750 C CA . THR A 1 98 ? -7.085 -5.361 -16.317 1.00 98.19 98 THR A CA 1
ATOM 751 C C . THR A 1 98 ? -6.142 -6.532 -16.023 1.00 98.19 98 THR A C 1
ATOM 753 O O . THR A 1 98 ? -6.591 -7.675 -16.020 1.00 98.19 98 THR A O 1
ATOM 756 N N . ARG A 1 99 ? -4.845 -6.270 -15.803 1.00 98.31 99 ARG A N 1
ATOM 757 C CA . ARG A 1 99 ? -3.801 -7.286 -15.571 1.00 98.31 99 ARG A CA 1
ATOM 758 C C . ARG A 1 99 ? -3.041 -7.082 -14.259 1.00 98.31 99 ARG A C 1
ATOM 760 O O . ARG A 1 99 ? -1.977 -7.665 -14.086 1.00 98.31 99 ARG A O 1
ATOM 767 N N . CYS A 1 100 ? -3.553 -6.252 -13.354 1.00 98.31 100 CYS A N 1
ATOM 768 C CA . CYS A 1 100 ? -2.974 -6.043 -12.030 1.00 98.31 100 CYS A CA 1
ATOM 769 C C . CYS A 1 100 ? -4.024 -6.317 -10.955 1.00 98.31 100 CYS A C 1
ATOM 771 O O . CYS A 1 100 ? -5.111 -5.738 -11.003 1.00 98.31 100 CYS A O 1
ATOM 773 N N . PHE A 1 101 ? -3.700 -7.180 -9.997 1.00 98.00 101 PHE A N 1
ATOM 774 C CA . PHE A 1 101 ? -4.633 -7.636 -8.972 1.00 98.00 101 PHE A CA 1
ATOM 775 C C . PHE A 1 101 ? -4.106 -7.324 -7.573 1.00 98.00 101 PHE A C 1
ATOM 777 O O . PHE A 1 101 ? -2.991 -7.707 -7.219 1.00 98.00 101 PHE A O 1
ATOM 784 N N . ASP A 1 102 ? -4.934 -6.657 -6.769 1.00 97.88 102 ASP A N 1
ATOM 785 C CA . ASP A 1 102 ? -4.687 -6.459 -5.343 1.00 97.88 102 ASP A CA 1
ATOM 786 C C . ASP A 1 102 ? -5.499 -7.472 -4.534 1.00 97.88 102 ASP A C 1
ATOM 788 O O . ASP A 1 102 ? -6.731 -7.428 -4.540 1.00 97.88 102 ASP A O 1
ATOM 792 N N . VAL A 1 103 ? -4.820 -8.372 -3.826 1.00 97.94 103 VAL A N 1
ATOM 793 C CA . VAL A 1 103 ? -5.474 -9.366 -2.958 1.00 97.94 103 VAL A CA 1
ATOM 794 C C . VAL A 1 103 ? -5.692 -8.865 -1.524 1.00 97.94 103 VAL A C 1
ATOM 796 O O . VAL A 1 103 ? -6.136 -9.622 -0.662 1.00 97.94 103 VAL A O 1
ATOM 799 N N . GLY A 1 104 ? -5.383 -7.598 -1.235 1.00 97.00 104 GLY A N 1
ATOM 800 C CA . GLY A 1 104 ? -5.366 -7.073 0.130 1.00 97.00 104 GLY A CA 1
ATOM 801 C C . GLY A 1 104 ? -4.189 -7.637 0.931 1.00 97.00 104 GLY A C 1
ATOM 802 O O . GLY A 1 104 ? -3.205 -8.085 0.360 1.00 97.00 104 GLY A O 1
ATOM 803 N N . ILE A 1 105 ? -4.259 -7.645 2.263 1.00 96.88 105 ILE A N 1
ATOM 804 C CA . ILE A 1 105 ? -3.178 -8.183 3.118 1.00 96.88 105 ILE A CA 1
ATOM 805 C C . ILE A 1 105 ? -3.317 -9.714 3.217 1.00 96.88 105 ILE A C 1
ATOM 807 O O . ILE A 1 105 ? -3.711 -10.252 4.252 1.00 96.88 105 ILE A O 1
ATOM 811 N N . ALA A 1 106 ? -3.109 -10.398 2.089 1.00 97.69 106 ALA A N 1
ATOM 812 C CA . ALA A 1 106 ? -3.322 -11.836 1.936 1.00 97.69 106 ALA A CA 1
ATOM 813 C C . ALA A 1 106 ? -2.267 -12.482 1.019 1.00 97.69 106 ALA A C 1
ATOM 815 O O . ALA A 1 106 ? -2.582 -13.044 -0.028 1.00 97.69 106 ALA A O 1
ATOM 816 N N . GLU A 1 107 ? -0.998 -12.440 1.420 1.00 97.44 107 GLU A N 1
ATOM 817 C CA . GLU A 1 107 ? 0.137 -12.968 0.650 1.00 97.44 107 GLU A CA 1
ATOM 818 C C . GLU A 1 107 ? -0.019 -14.453 0.307 1.00 97.44 107 GLU A C 1
ATOM 820 O O . GLU A 1 107 ? 0.390 -14.881 -0.766 1.00 97.44 107 GLU A O 1
ATOM 825 N N . GLN A 1 108 ? -0.652 -15.242 1.181 1.00 97.19 108 GLN A N 1
ATOM 826 C CA . GLN A 1 108 ? -0.937 -16.652 0.895 1.00 97.19 108 GLN A CA 1
ATOM 827 C C . GLN A 1 108 ? -1.842 -16.809 -0.329 1.00 97.19 108 GLN A C 1
ATOM 829 O O . GLN A 1 108 ? -1.580 -17.662 -1.167 1.00 97.19 108 GLN A O 1
ATOM 834 N N . HIS A 1 109 ? -2.870 -15.964 -0.446 1.00 96.62 109 HIS A N 1
ATOM 835 C CA . HIS A 1 109 ? -3.779 -15.985 -1.587 1.00 96.62 109 HIS A CA 1
ATOM 836 C C . HIS A 1 109 ? -3.110 -15.467 -2.864 1.00 96.62 109 HIS A C 1
ATOM 838 O O . HIS A 1 109 ? -3.422 -15.947 -3.944 1.00 96.62 109 HIS A O 1
ATOM 844 N N . ALA A 1 110 ? -2.158 -14.534 -2.752 1.00 96.12 110 ALA A N 1
ATOM 845 C CA . ALA A 1 110 ? -1.420 -14.027 -3.911 1.00 96.12 110 ALA A CA 1
ATOM 846 C C . ALA A 1 110 ? -0.630 -15.119 -4.655 1.00 96.12 110 ALA A C 1
ATOM 848 O O . ALA A 1 110 ? -0.325 -14.952 -5.832 1.00 96.12 110 ALA A O 1
ATOM 849 N N . VAL A 1 111 ? -0.249 -16.192 -3.953 1.00 95.62 111 VAL A N 1
ATOM 850 C CA . VAL A 1 111 ? 0.634 -17.250 -4.470 1.00 95.62 111 VAL A CA 1
ATOM 851 C C . VAL A 1 111 ? -0.142 -18.465 -4.996 1.00 95.62 111 VAL A C 1
ATOM 853 O O . VAL A 1 111 ? 0.410 -19.235 -5.779 1.00 95.62 111 VAL A O 1
ATOM 856 N N . THR A 1 112 ? -1.389 -18.659 -4.558 1.00 90.94 112 THR A N 1
ATOM 857 C CA . THR A 1 112 ? -2.252 -19.797 -4.934 1.00 90.94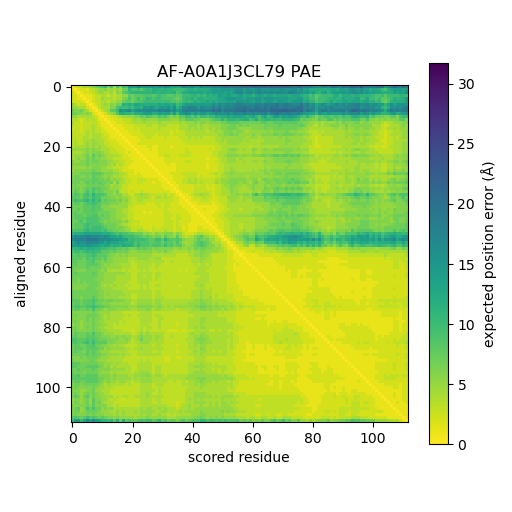 112 THR A CA 1
ATOM 858 C C . THR A 1 112 ? -3.027 -19.536 -6.211 1.00 90.94 112 THR A C 1
ATOM 860 O O . THR A 1 112 ? -3.040 -20.436 -7.076 1.00 90.94 112 THR A O 1
#

InterPro domains:
  IPR005475 Transketolase-like, pyrimidine-binding domain [PF02779] (56-112)
  IPR005477 Deoxyxylulose-5-phosphate synthase [PTHR43322] (1-112)
  IPR029061 Thiamin diphosphate-binding fold [SSF52518] (11-112)

Sequence (112 aa):
LKEVKNTRTIGPVLIHVVTEKGRGYPYAERADDKYHGVVKFDPATGKQFKSIGETQSYTTYFAEALIAEAEADKDVVAIHAAMGGGTGLNLFQCRFPTRCFDVGIAEQHAVT

Radius of gyration: 20.38 Å; Cα contacts (8 Å, |Δi|>4): 97; chains: 1; bounding box: 46×43×57 Å

Secondary structure (DSSP, 8-state):
-HHHHT----S---------TTTT-HHHHHSSS-STTPPSB-TTT--B-PPPPSS--HHHHHHHHHHHHHHH-TT--EEESS-HHHHSHHHHHHH-TTSEEE--S-HHHHH-

Nearest PDB structures (foldseek):
  7bzx-assembly1_B  TM=8.701E-01  e=2.460E-10  Arabidopsis thaliana
  7bzx-assembly1_A  TM=8.679E-01  e=2.793E-10  Arabidopsis thaliana
  8a4d-assembly2_B  TM=8.705E-01  e=2.369E-03  Pseudomonas aeruginosa LESB58
  8a29-assembly2_B  TM=8.766E-01  e=3.055E-03  Pseudomonas aeruginosa LESB58
  8a45-assembly1_E  TM=8.725E-01  e=1.022E-02  Pseudomonas aeruginosa LESB58

pLDDT: mean 94.14, std 4.74, range [77.94, 98.69]

Mean predicted aligned error: 4.82 Å

Solvent-accessible surface area (backbone atoms only — not comparable to full-atom values): 7148 Å² total; per-residue (Å²): 109,70,68,71,76,67,51,88,74,89,73,92,79,87,80,91,77,90,81,67,72,32,70,98,36,75,59,26,56,68,37,92,72,28,62,70,84,66,64,64,54,43,84,93,75,56,52,64,64,76,83,85,65,100,64,81,52,70,41,52,55,51,28,55,52,53,42,55,52,36,72,78,32,87,85,57,67,49,73,39,45,69,37,36,79,80,53,26,47,46,60,41,27,74,75,37,64,91,40,43,45,72,61,37,94,31,63,72,67,70,75,108